Protein AF-X1H9B0-F1 (afdb_monomer)

Organism: NCBI:txid412755

Secondary structure (DSSP, 8-state):
--HHHHHHHS-HHHHHHHHHHHHH-S--TTS-SS-BTTB--S----GGGHHHHHHHHHHHHHHHHH-----------TTSSHHHHHHHHHHHHHHHHHHHHHHHH-----TTSPPPPP------PPPPPGGGS---

Foldseek 3Di:
DVVVVVVVPDDPVRVVVVVVCCVPPPDHPPPPLAADLVDADPDDDCPVCVVVVVVVVVVLVVCQVVVDDDDDDDDDDGSPCPSNVLNVVQVVLVVLVVVVVVCVVDPDDDPPDDDRDRDDDDDDDDDPDPVVPDPD

Radius of gyration: 23.03 Å; Cα contacts (8 Å, |Δi|>4): 48; chains: 1; bounding box: 66×37×59 Å

Solvent-accessible surface area (backbone atoms only — not comparable to full-atom values): 9124 Å² total; per-residue (Å²): 128,65,72,66,58,60,63,74,71,53,51,71,68,55,52,50,52,53,50,48,50,57,73,70,44,96,74,44,99,80,50,77,89,59,62,44,94,92,44,80,72,94,74,84,76,59,77,91,42,48,68,59,54,52,54,51,58,50,46,54,54,47,34,67,73,70,69,56,89,81,88,82,85,88,83,75,66,92,82,69,47,67,49,46,51,51,47,56,51,51,50,49,39,55,55,48,50,54,49,48,56,52,48,70,75,48,86,73,89,71,100,80,66,83,78,84,75,91,69,85,86,82,91,78,79,77,76,78,62,74,83,74,61,71,86,126

Sequence (136 aa):
MELIFIYSELSDDDKEMYLDVLREAPILPFSNFVSRGDIPDRIDISRPRSYIDREVYRLVRQTSRDKSSRMIPLLGSAGTGKTHAYHSFKDKERENRKKIEQTVEAEEIEVSQLEPVDWTIVYVPSPPAAIRVLLH

Mean predicted aligned error: 14.9 Å

Structure (mmCIF, N/CA/C/O backbone):
data_AF-X1H9B0-F1
#
_entry.id   AF-X1H9B0-F1
#
loop_
_atom_site.group_PDB
_atom_site.id
_atom_site.type_symbol
_atom_site.label_atom_id
_atom_site.label_alt_id
_atom_site.label_comp_id
_atom_site.label_asym_id
_atom_site.label_entity_id
_atom_site.label_seq_id
_atom_site.pdbx_PDB_ins_code
_atom_site.Cartn_x
_atom_site.Cartn_y
_atom_site.Cartn_z
_atom_si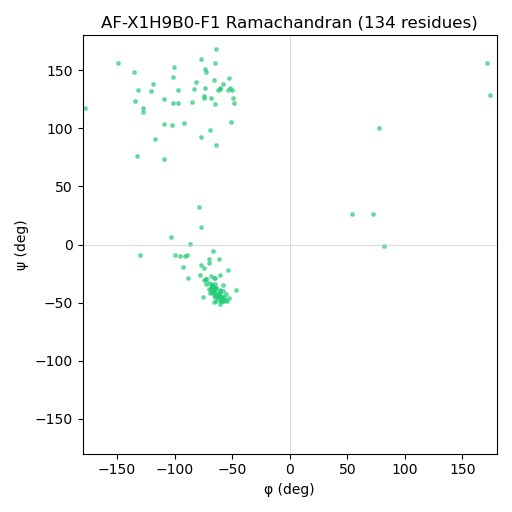te.occupancy
_atom_site.B_iso_or_equiv
_atom_site.auth_seq_id
_atom_site.auth_comp_id
_atom_site.auth_asym_id
_atom_site.auth_atom_id
_atom_site.pdbx_PDB_model_num
ATOM 1 N N . MET A 1 1 ? 33.445 -9.455 -30.292 1.00 47.38 1 MET A N 1
ATOM 2 C CA . MET A 1 1 ? 34.780 -10.075 -30.144 1.00 47.38 1 MET A CA 1
ATOM 3 C C . MET A 1 1 ? 35.808 -9.141 -29.498 1.00 47.38 1 MET A C 1
ATOM 5 O O . MET A 1 1 ? 36.862 -9.630 -29.137 1.00 47.38 1 MET A O 1
ATOM 9 N N . GLU A 1 2 ? 35.514 -7.850 -29.284 1.00 48.97 2 GLU A N 1
ATOM 10 C CA . GLU A 1 2 ? 36.460 -6.894 -28.668 1.00 48.97 2 GLU A CA 1
ATOM 11 C C . GLU A 1 2 ? 36.397 -6.834 -27.127 1.00 48.97 2 GLU A C 1
ATOM 13 O O . GLU A 1 2 ? 37.413 -6.624 -26.479 1.00 48.97 2 GLU A O 1
ATOM 18 N N . LEU A 1 3 ? 35.241 -7.109 -26.510 1.00 48.56 3 LEU A N 1
ATOM 19 C CA . LEU A 1 3 ? 35.076 -7.077 -25.042 1.00 48.56 3 LEU A CA 1
ATOM 20 C C . LEU A 1 3 ? 35.896 -8.138 -24.285 1.00 48.56 3 LEU A C 1
ATOM 22 O O . LEU A 1 3 ? 36.278 -7.916 -23.142 1.00 48.56 3 LEU A O 1
ATOM 26 N N . ILE A 1 4 ? 36.172 -9.284 -24.917 1.00 51.81 4 ILE A N 1
ATOM 27 C CA . ILE A 1 4 ? 36.964 -10.371 -24.313 1.00 51.81 4 ILE A CA 1
ATOM 28 C C . ILE A 1 4 ? 38.448 -9.983 -24.245 1.00 51.81 4 ILE A C 1
ATOM 30 O O . ILE A 1 4 ? 39.118 -10.327 -23.278 1.00 51.81 4 ILE A O 1
ATOM 34 N N . PHE A 1 5 ? 38.933 -9.224 -25.234 1.00 50.44 5 PHE A N 1
ATOM 35 C CA . PHE A 1 5 ? 40.325 -8.774 -25.314 1.00 50.44 5 PHE A CA 1
ATOM 36 C C . PHE A 1 5 ? 40.664 -7.732 -24.240 1.00 50.44 5 PHE A C 1
ATOM 38 O O . PHE A 1 5 ? 41.723 -7.797 -23.628 1.00 50.44 5 PHE A O 1
ATOM 45 N N . ILE A 1 6 ? 39.727 -6.826 -23.943 1.00 57.41 6 ILE A N 1
ATOM 46 C CA . ILE A 1 6 ? 39.912 -5.778 -22.927 1.00 57.41 6 ILE A CA 1
ATOM 47 C C . ILE A 1 6 ? 40.007 -6.376 -21.510 1.00 57.41 6 ILE A C 1
ATOM 49 O O . ILE A 1 6 ? 40.762 -5.884 -20.679 1.00 57.41 6 ILE A O 1
ATOM 53 N N . TYR A 1 7 ? 39.284 -7.465 -21.223 1.00 57.22 7 TYR A N 1
ATOM 54 C CA . TYR A 1 7 ? 39.278 -8.072 -19.884 1.00 57.22 7 TYR A CA 1
ATOM 55 C C . TYR A 1 7 ? 40.582 -8.815 -19.546 1.00 57.22 7 TYR A C 1
ATOM 57 O O . TYR A 1 7 ? 40.969 -8.895 -18.380 1.00 57.22 7 TYR A O 1
ATOM 65 N N . SER A 1 8 ? 41.266 -9.359 -20.559 1.00 64.12 8 SER A N 1
ATOM 66 C CA . SER A 1 8 ? 42.541 -10.070 -20.391 1.00 64.12 8 SER A CA 1
AT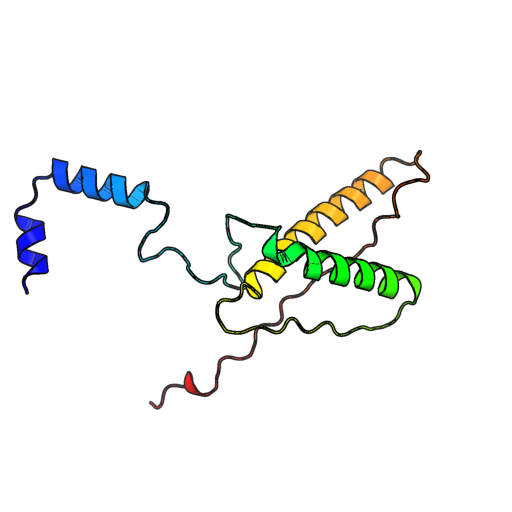OM 67 C C . SER A 1 8 ? 43.750 -9.156 -20.186 1.00 64.12 8 SER A C 1
ATOM 69 O O . SER A 1 8 ? 44.777 -9.636 -19.716 1.00 64.12 8 SER A O 1
ATOM 71 N N . GLU A 1 9 ? 43.639 -7.870 -20.524 1.00 72.50 9 GLU A N 1
ATOM 72 C CA . GLU A 1 9 ? 44.729 -6.887 -20.407 1.00 72.50 9 GLU A CA 1
ATOM 73 C C . GLU A 1 9 ? 44.686 -6.078 -19.102 1.00 72.50 9 GLU A C 1
ATOM 75 O O . GLU A 1 9 ? 45.640 -5.375 -18.779 1.00 72.50 9 GLU A O 1
ATOM 80 N N . LEU A 1 10 ? 43.599 -6.184 -18.334 1.00 73.75 10 LEU A N 1
ATOM 81 C CA . LEU A 1 10 ? 43.465 -5.511 -17.044 1.00 73.75 10 LEU A CA 1
ATOM 82 C C . LEU A 1 10 ? 44.325 -6.199 -15.979 1.00 73.75 10 LEU A C 1
ATOM 84 O O . LEU A 1 10 ? 44.301 -7.431 -15.849 1.00 73.75 10 LEU A O 1
ATOM 88 N N . SER A 1 11 ? 45.041 -5.394 -15.190 1.00 83.88 11 SER A N 1
ATOM 89 C CA . SER A 1 11 ? 45.739 -5.882 -14.002 1.00 83.88 11 SER A CA 1
ATOM 90 C C . SER A 1 11 ? 44.731 -6.393 -12.967 1.00 83.88 11 SER A C 1
ATOM 92 O O . SER A 1 11 ? 43.557 -6.013 -12.982 1.00 83.88 11 SER A O 1
ATOM 94 N N . ASP A 1 12 ? 45.157 -7.290 -12.079 1.00 81.19 12 ASP A N 1
ATOM 95 C CA . ASP A 1 12 ? 44.250 -7.847 -11.067 1.00 81.19 12 ASP A CA 1
ATOM 96 C C . ASP A 1 12 ? 43.781 -6.779 -10.063 1.00 81.19 12 ASP A C 1
ATOM 98 O O . ASP A 1 12 ? 42.637 -6.832 -9.614 1.00 81.19 12 ASP A O 1
ATOM 102 N N . ASP A 1 13 ? 44.597 -5.750 -9.824 1.00 79.38 13 ASP A N 1
ATOM 103 C CA . ASP A 1 13 ? 44.230 -4.587 -9.010 1.00 79.38 13 ASP A CA 1
ATOM 104 C C . ASP A 1 13 ? 43.141 -3.738 -9.689 1.00 79.38 13 ASP A C 1
ATOM 106 O O . ASP A 1 13 ? 42.183 -3.316 -9.039 1.00 79.38 13 ASP A O 1
ATOM 110 N N . ASP A 1 14 ? 43.227 -3.537 -11.011 1.00 78.56 14 ASP A N 1
ATOM 111 C CA . ASP A 1 14 ? 42.189 -2.822 -11.765 1.00 78.56 14 ASP A CA 1
ATOM 112 C C . ASP A 1 14 ? 40.872 -3.604 -11.768 1.00 78.56 14 ASP A C 1
ATOM 114 O O . ASP A 1 14 ? 39.793 -3.020 -11.646 1.00 78.56 14 ASP A O 1
ATOM 118 N N . LYS A 1 15 ? 40.941 -4.938 -11.885 1.00 79.44 15 LYS A N 1
ATOM 119 C CA . LYS A 1 15 ? 39.755 -5.800 -11.799 1.00 79.44 15 LYS A CA 1
ATOM 120 C C . LYS A 1 15 ? 39.092 -5.691 -10.431 1.00 79.44 15 LYS A C 1
ATOM 122 O O . LYS A 1 15 ? 37.869 -5.562 -10.389 1.00 79.44 15 LYS A O 1
ATOM 127 N N . GLU A 1 16 ? 39.863 -5.705 -9.344 1.00 81.44 16 GLU A N 1
ATOM 128 C CA . GLU A 1 16 ? 39.309 -5.562 -7.993 1.00 81.44 16 GLU A CA 1
ATOM 129 C C . GLU A 1 16 ? 38.709 -4.164 -7.789 1.00 81.44 16 GLU A C 1
ATOM 131 O O . GLU A 1 16 ? 37.578 -4.052 -7.324 1.00 81.44 16 GLU A O 1
ATOM 136 N N . MET A 1 17 ? 39.365 -3.106 -8.280 1.00 79.19 17 MET A N 1
ATOM 137 C CA . MET A 1 17 ? 38.813 -1.746 -8.266 1.00 79.19 17 MET A CA 1
ATOM 138 C C . MET A 1 17 ? 37.475 -1.659 -9.020 1.00 79.19 17 MET A C 1
ATOM 140 O O . MET A 1 17 ? 36.515 -1.073 -8.517 1.00 79.19 17 MET A O 1
ATOM 144 N N . TYR A 1 18 ? 37.368 -2.247 -10.216 1.00 72.69 18 TYR A N 1
ATOM 145 C CA . TYR A 1 18 ? 36.101 -2.279 -10.954 1.00 72.69 18 TYR A CA 1
ATOM 146 C C . TYR A 1 18 ? 35.026 -3.098 -10.230 1.00 72.69 18 TYR A C 1
ATOM 148 O O . TYR A 1 18 ? 33.853 -2.716 -10.256 1.00 72.69 18 TYR A O 1
ATOM 156 N N . LEU A 1 19 ? 35.396 -4.204 -9.579 1.00 72.50 19 LEU A N 1
ATOM 157 C CA . LEU A 1 19 ? 34.474 -5.013 -8.780 1.00 72.50 19 LEU A CA 1
ATOM 158 C C . LEU A 1 19 ? 33.970 -4.252 -7.553 1.00 72.50 19 LEU A C 1
ATOM 160 O O . LEU A 1 19 ? 32.775 -4.315 -7.261 1.00 72.50 19 LEU A O 1
ATOM 164 N N . ASP A 1 20 ? 34.830 -3.493 -6.887 1.00 72.88 20 ASP A N 1
ATOM 165 C CA . ASP A 1 20 ? 34.457 -2.673 -5.739 1.00 72.88 20 ASP A CA 1
ATOM 166 C C . ASP A 1 20 ? 33.561 -1.50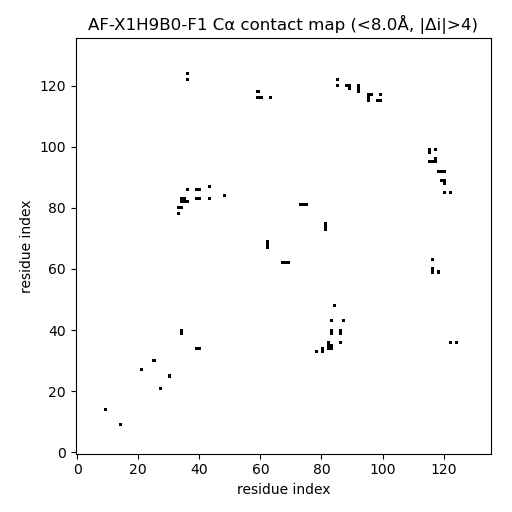2 -6.151 1.00 72.88 20 ASP A C 1
ATOM 168 O O . ASP A 1 20 ? 32.511 -1.292 -5.546 1.00 72.88 20 ASP A O 1
ATOM 172 N N . VAL A 1 21 ? 33.857 -0.835 -7.272 1.00 70.62 21 VAL A N 1
ATOM 173 C CA . VAL A 1 21 ? 32.964 0.186 -7.847 1.00 70.62 21 VAL A CA 1
ATOM 174 C C . VAL A 1 21 ? 31.600 -0.405 -8.212 1.00 70.62 21 VAL A C 1
ATOM 176 O O . VAL A 1 21 ? 30.576 0.225 -7.960 1.00 70.62 21 VAL A O 1
ATOM 179 N N . LEU A 1 22 ? 31.541 -1.619 -8.770 1.00 63.50 22 LEU A N 1
ATOM 180 C CA . LEU A 1 22 ? 30.270 -2.296 -9.054 1.00 63.50 22 LEU A CA 1
ATOM 181 C C . LEU A 1 22 ? 29.520 -2.691 -7.771 1.00 63.50 22 LEU A C 1
ATOM 183 O O . LEU A 1 22 ? 28.293 -2.618 -7.743 1.00 63.50 22 LEU A O 1
ATOM 187 N N . ARG A 1 23 ? 30.223 -3.090 -6.706 1.00 63.38 23 ARG A N 1
ATOM 188 C CA . ARG A 1 23 ? 29.617 -3.401 -5.400 1.00 63.38 23 ARG A CA 1
ATOM 189 C C . ARG A 1 23 ? 29.067 -2.153 -4.703 1.00 63.38 23 ARG A C 1
ATOM 191 O O . ARG A 1 23 ? 28.026 -2.244 -4.054 1.00 63.38 23 ARG A O 1
ATOM 198 N N . GLU A 1 24 ? 29.742 -1.013 -4.836 1.00 59.59 24 GLU A N 1
ATOM 199 C CA . GLU A 1 24 ? 29.397 0.241 -4.154 1.00 59.59 24 GLU A CA 1
ATOM 200 C C . GLU A 1 24 ? 28.479 1.166 -4.969 1.00 59.59 24 GLU A C 1
ATOM 202 O O . GLU A 1 24 ? 27.808 2.033 -4.400 1.00 59.59 24 GLU A O 1
ATOM 207 N N . ALA A 1 25 ? 28.395 0.993 -6.292 1.00 53.53 25 ALA A N 1
ATOM 208 C CA . ALA A 1 25 ? 27.558 1.835 -7.135 1.00 53.53 25 ALA A CA 1
ATOM 209 C C . ALA A 1 25 ? 26.057 1.599 -6.856 1.00 53.53 25 ALA A C 1
ATOM 211 O O . ALA A 1 25 ? 25.555 0.484 -7.020 1.00 53.53 25 ALA A O 1
ATOM 212 N N . PRO A 1 26 ? 25.272 2.653 -6.552 1.00 54.31 26 PRO A N 1
ATOM 213 C CA . PRO A 1 26 ? 23.830 2.531 -6.321 1.00 54.31 26 PRO A CA 1
ATOM 214 C C . PRO A 1 26 ? 23.030 2.137 -7.579 1.00 54.31 26 PRO A C 1
ATOM 216 O O . PRO A 1 26 ? 21.825 1.908 -7.491 1.00 54.31 26 PRO A O 1
ATOM 219 N N . ILE A 1 27 ? 23.674 2.065 -8.751 1.00 52.84 27 ILE A N 1
ATOM 220 C CA . ILE A 1 27 ? 23.046 1.848 -10.059 1.00 52.84 27 ILE A CA 1
ATOM 221 C C . ILE A 1 27 ? 23.818 0.754 -10.811 1.00 52.84 27 ILE A C 1
ATOM 223 O O . ILE A 1 27 ? 24.599 1.015 -11.721 1.00 52.84 27 ILE A O 1
ATOM 227 N N . LEU A 1 28 ? 23.608 -0.500 -10.417 1.00 55.41 28 LEU A N 1
ATOM 228 C CA . LEU A 1 28 ? 24.046 -1.660 -11.195 1.00 55.41 28 LEU A CA 1
ATOM 229 C C . LEU A 1 28 ? 23.148 -1.843 -12.436 1.00 55.41 28 LEU A C 1
ATOM 231 O O . LEU A 1 28 ? 21.950 -1.569 -12.356 1.00 55.41 28 LEU A O 1
ATOM 235 N N . PRO A 1 29 ? 23.636 -2.403 -13.557 1.00 49.25 29 PRO A N 1
ATOM 236 C CA . PRO A 1 29 ? 22.784 -2.808 -14.686 1.00 49.25 29 PRO A CA 1
ATOM 237 C C . PRO A 1 29 ? 21.743 -3.886 -14.315 1.00 49.25 29 PRO A C 1
ATOM 239 O O . PRO A 1 29 ? 20.792 -4.111 -15.060 1.00 49.25 29 PRO A O 1
ATOM 242 N N . PHE A 1 30 ? 21.887 -4.513 -13.142 1.00 53.53 30 PHE A N 1
ATOM 243 C CA . PHE A 1 30 ? 20.915 -5.430 -12.532 1.00 53.53 30 PHE A CA 1
ATOM 244 C C . PHE A 1 30 ? 20.109 -4.797 -11.389 1.00 53.53 30 PHE A C 1
ATOM 246 O O . PHE A 1 30 ? 19.365 -5.494 -10.700 1.00 53.53 30 PHE A O 1
ATOM 253 N N . SER A 1 31 ? 20.261 -3.489 -11.153 1.00 53.03 31 SER A N 1
ATOM 254 C CA . SER A 1 31 ? 19.399 -2.776 -10.215 1.00 53.03 31 SER A CA 1
ATOM 255 C C . SER A 1 31 ? 17.959 -2.840 -10.724 1.00 53.03 31 SER A C 1
ATOM 257 O O . SER A 1 31 ? 17.675 -2.672 -11.913 1.00 53.03 31 SER A O 1
ATOM 259 N N . ASN A 1 32 ?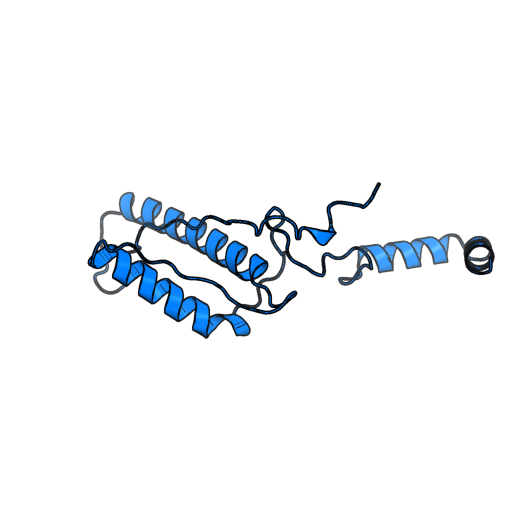 17.030 -3.179 -9.831 1.00 49.78 32 ASN A N 1
ATOM 260 C CA . ASN A 1 32 ? 15.626 -3.297 -10.192 1.00 49.78 32 ASN A CA 1
ATOM 261 C C . ASN A 1 32 ? 15.074 -1.897 -10.499 1.00 49.78 32 ASN A C 1
ATOM 263 O O . ASN A 1 32 ? 14.694 -1.164 -9.595 1.00 49.78 32 ASN A O 1
ATOM 267 N N . PHE A 1 33 ? 15.001 -1.534 -11.781 1.00 49.19 33 PHE A N 1
ATOM 268 C CA . PHE A 1 33 ? 14.386 -0.277 -12.235 1.00 49.19 33 PHE A CA 1
ATOM 269 C C . PHE A 1 33 ? 12.857 -0.256 -12.083 1.00 49.19 33 PHE A C 1
ATOM 271 O O . PHE A 1 33 ? 12.224 0.785 -12.247 1.00 49.19 33 PHE A O 1
ATOM 278 N N . VAL A 1 34 ? 12.245 -1.412 -11.812 1.00 55.31 34 VAL A N 1
ATOM 279 C CA . VAL A 1 34 ? 10.797 -1.563 -11.679 1.00 55.31 34 VAL A CA 1
ATOM 280 C C . VAL A 1 34 ? 10.499 -2.398 -10.445 1.00 55.31 34 VAL A C 1
ATOM 282 O O . VAL A 1 34 ? 10.939 -3.546 -10.348 1.00 55.31 34 VAL A O 1
ATOM 285 N N . SER A 1 35 ? 9.705 -1.840 -9.537 1.00 59.09 35 SER A N 1
ATOM 286 C CA . SER A 1 35 ? 9.234 -2.545 -8.350 1.00 59.09 35 SER A CA 1
ATOM 287 C C . SER A 1 35 ? 8.421 -3.772 -8.753 1.00 59.09 35 SER A C 1
ATOM 289 O O . SER A 1 35 ? 7.529 -3.703 -9.611 1.00 59.09 35 SER A O 1
ATOM 291 N N . ARG A 1 36 ? 8.703 -4.905 -8.113 1.00 65.25 36 ARG A N 1
ATOM 292 C CA . ARG A 1 36 ? 7.951 -6.153 -8.293 1.00 65.25 36 ARG A CA 1
ATOM 293 C C . ARG A 1 36 ? 6.976 -6.336 -7.137 1.00 65.25 36 ARG A C 1
ATOM 295 O O . ARG A 1 36 ? 7.228 -5.847 -6.045 1.00 65.25 36 ARG A O 1
ATOM 302 N N . GLY A 1 37 ? 5.870 -7.045 -7.364 1.00 60.66 37 GLY A N 1
ATOM 303 C CA . GLY A 1 37 ? 4.890 -7.311 -6.300 1.00 60.66 37 GLY A CA 1
ATOM 304 C C . GLY A 1 37 ? 5.507 -8.042 -5.102 1.00 60.66 37 GLY A C 1
ATOM 305 O O . GLY A 1 37 ? 5.176 -7.735 -3.964 1.00 60.66 37 GLY A O 1
ATOM 306 N N . ASP A 1 38 ? 6.472 -8.926 -5.369 1.00 67.38 38 ASP A N 1
ATOM 307 C CA . ASP A 1 38 ? 7.098 -9.781 -4.353 1.00 67.38 38 ASP A CA 1
ATOM 308 C C . ASP A 1 38 ? 8.347 -9.167 -3.697 1.00 67.38 38 ASP A C 1
ATOM 310 O O . ASP A 1 38 ? 8.855 -9.714 -2.722 1.00 67.38 38 ASP A O 1
ATOM 314 N N . ILE A 1 39 ? 8.871 -8.049 -4.222 1.00 66.62 39 ILE A N 1
ATOM 315 C CA . ILE A 1 39 ? 10.126 -7.438 -3.752 1.00 66.62 39 ILE A CA 1
ATOM 316 C C . ILE A 1 39 ? 9.877 -5.960 -3.428 1.00 66.62 39 ILE A C 1
ATOM 318 O O . ILE A 1 39 ? 9.539 -5.206 -4.345 1.00 66.62 39 ILE A O 1
ATOM 322 N N . PRO A 1 40 ? 10.043 -5.532 -2.163 1.00 65.62 40 PRO A N 1
ATOM 323 C CA . PRO A 1 40 ? 9.892 -4.135 -1.781 1.00 65.62 40 PRO A CA 1
ATOM 324 C C . PRO A 1 40 ? 11.070 -3.293 -2.282 1.00 65.62 40 PRO A C 1
ATOM 326 O O . PRO A 1 40 ? 12.209 -3.762 -2.348 1.00 65.62 40 PRO A O 1
ATOM 329 N N . ASP A 1 41 ? 10.805 -2.026 -2.596 1.00 67.75 41 ASP A N 1
ATOM 330 C CA . ASP A 1 41 ? 11.863 -1.077 -2.936 1.00 67.75 41 ASP A CA 1
ATOM 331 C C . ASP A 1 41 ? 12.514 -0.526 -1.665 1.00 67.75 41 ASP A C 1
ATOM 333 O O . ASP A 1 41 ? 11.840 -0.211 -0.687 1.00 67.75 41 ASP A O 1
ATOM 337 N N . ARG A 1 42 ? 13.840 -0.365 -1.686 1.00 63.47 42 ARG A N 1
ATOM 338 C CA . ARG A 1 42 ? 14.621 0.078 -0.518 1.00 63.47 42 ARG A CA 1
ATOM 339 C C . ARG A 1 42 ? 14.472 1.574 -0.206 1.00 63.47 42 ARG A C 1
ATOM 341 O O . ARG A 1 42 ? 14.792 1.993 0.901 1.00 63.47 42 ARG A O 1
ATOM 348 N N . ILE A 1 43 ? 14.035 2.380 -1.175 1.00 64.56 43 ILE A N 1
ATOM 349 C CA . ILE A 1 43 ? 13.940 3.841 -1.065 1.00 64.56 43 ILE A CA 1
ATOM 350 C C . ILE A 1 43 ? 12.522 4.262 -1.458 1.00 64.56 43 ILE A C 1
ATOM 352 O O . ILE A 1 43 ? 12.150 4.127 -2.621 1.00 64.56 43 ILE A O 1
ATOM 356 N N . ASP A 1 44 ? 11.749 4.788 -0.503 1.00 67.62 44 ASP A N 1
ATOM 357 C CA . ASP A 1 44 ? 10.455 5.441 -0.753 1.00 67.62 44 ASP A CA 1
ATOM 358 C C . ASP A 1 44 ? 10.626 6.963 -0.714 1.00 67.62 44 ASP A C 1
ATOM 360 O O . ASP A 1 44 ? 11.063 7.535 0.287 1.00 67.62 44 ASP A O 1
ATOM 364 N N . ILE A 1 45 ? 10.275 7.628 -1.814 1.00 68.56 45 ILE A N 1
ATOM 365 C CA . ILE A 1 45 ? 10.210 9.088 -1.889 1.00 68.56 45 ILE A CA 1
ATOM 366 C C . ILE A 1 45 ? 8.731 9.459 -1.804 1.00 68.56 45 ILE A C 1
ATOM 368 O O . ILE A 1 45 ? 7.993 9.355 -2.779 1.00 68.56 45 ILE A O 1
ATOM 372 N N . SER A 1 46 ? 8.292 9.925 -0.636 1.00 63.56 46 SER A N 1
ATOM 373 C CA . SER A 1 46 ? 6.869 10.156 -0.344 1.00 63.56 46 SER A CA 1
ATOM 374 C C . SER A 1 46 ? 6.261 11.373 -1.058 1.00 63.56 46 SER A C 1
ATOM 376 O O . SER A 1 46 ? 5.071 11.394 -1.376 1.00 63.56 46 SER A O 1
ATOM 378 N N . ARG A 1 47 ? 7.058 12.412 -1.342 1.00 72.12 47 ARG A N 1
ATOM 379 C CA . ARG A 1 47 ? 6.563 13.712 -1.841 1.00 72.12 47 ARG A CA 1
ATOM 380 C C . ARG A 1 47 ? 5.746 13.620 -3.147 1.00 72.12 47 ARG A C 1
ATOM 382 O O . ARG A 1 47 ? 4.665 14.214 -3.176 1.00 72.12 47 ARG A O 1
ATOM 389 N N . PRO A 1 48 ? 6.169 12.866 -4.184 1.00 74.12 48 PRO A N 1
ATOM 390 C CA . PRO A 1 48 ? 5.390 12.667 -5.409 1.00 74.12 48 PRO A CA 1
ATOM 391 C C . PRO A 1 48 ? 4.027 11.993 -5.190 1.00 74.12 48 PRO A C 1
ATOM 393 O O . PRO A 1 48 ? 3.113 12.205 -5.983 1.00 74.12 48 PRO A O 1
ATOM 396 N N . ARG A 1 49 ? 3.873 11.199 -4.120 1.00 79.38 49 ARG A N 1
ATOM 397 C CA . ARG A 1 49 ? 2.658 10.419 -3.823 1.00 79.38 49 ARG A CA 1
ATOM 398 C C . ARG A 1 49 ? 1.740 11.081 -2.790 1.00 79.38 49 ARG A C 1
ATOM 400 O O . ARG A 1 49 ? 0.599 10.664 -2.638 1.00 79.38 49 ARG A O 1
ATOM 407 N N . SER A 1 50 ? 2.190 12.152 -2.138 1.00 83.56 50 SER A N 1
ATOM 408 C CA . SER A 1 50 ? 1.484 12.835 -1.039 1.00 83.56 50 SER A CA 1
ATOM 409 C C . SER A 1 50 ? -0.008 13.111 -1.285 1.00 83.56 50 SER A C 1
ATOM 411 O O . SER A 1 50 ? -0.828 12.946 -0.381 1.00 83.56 50 SER A O 1
ATOM 413 N N . TYR A 1 51 ? -0.379 13.498 -2.509 1.00 86.62 51 TYR A N 1
ATOM 414 C CA . TYR A 1 51 ? -1.779 13.698 -2.883 1.00 86.62 51 TYR A CA 1
ATOM 415 C C . TYR A 1 51 ? -2.577 12.387 -2.862 1.00 86.62 51 TYR A C 1
ATOM 417 O O . TYR A 1 51 ? -3.636 12.325 -2.243 1.00 86.62 51 TYR A O 1
ATOM 425 N N . ILE A 1 52 ? -2.052 11.332 -3.493 1.00 86.81 52 ILE A N 1
ATOM 426 C CA . ILE A 1 52 ? -2.690 10.009 -3.548 1.00 86.81 52 ILE A CA 1
ATOM 427 C C . ILE A 1 52 ? -2.816 9.438 -2.135 1.00 86.81 52 ILE A C 1
ATOM 429 O O . ILE A 1 52 ? -3.901 9.006 -1.755 1.00 86.81 52 ILE A O 1
ATOM 433 N N . ASP A 1 53 ? -1.747 9.513 -1.339 1.00 88.06 53 ASP A N 1
ATOM 434 C CA . ASP A 1 53 ? -1.730 9.042 0.048 1.00 88.06 53 ASP A CA 1
ATOM 435 C C . ASP A 1 53 ? -2.864 9.688 0.857 1.00 88.06 53 ASP A C 1
ATOM 437 O O . ASP A 1 53 ? -3.653 9.002 1.509 1.00 88.06 53 ASP A O 1
ATOM 441 N N . ARG A 1 54 ? -3.011 11.016 0.758 1.00 88.81 54 ARG A N 1
ATOM 442 C CA . ARG A 1 54 ? -4.067 11.756 1.459 1.00 88.81 54 ARG A CA 1
ATOM 443 C C . ARG A 1 54 ? -5.467 11.288 1.065 1.00 88.81 54 ARG A C 1
ATOM 445 O O . ARG A 1 54 ? -6.306 11.090 1.947 1.00 88.81 54 ARG A O 1
ATOM 452 N N . GLU A 1 55 ? -5.735 11.137 -0.230 1.00 89.75 55 GLU A N 1
ATOM 453 C CA . GLU A 1 55 ? -7.058 10.729 -0.712 1.00 89.75 55 GLU A CA 1
ATOM 454 C C . GLU A 1 55 ? -7.375 9.277 -0.331 1.00 89.75 55 GLU A C 1
ATOM 456 O O . GLU A 1 55 ? -8.485 9.000 0.130 1.00 89.75 55 GLU A O 1
ATOM 461 N N . VAL A 1 56 ? -6.394 8.373 -0.422 1.00 89.94 56 VAL A N 1
ATOM 462 C CA . VAL A 1 56 ? -6.532 6.969 -0.007 1.00 89.94 56 VAL A CA 1
ATOM 463 C C . VAL A 1 56 ? -6.856 6.881 1.485 1.00 89.94 56 VAL A C 1
ATOM 465 O O . VAL A 1 56 ? -7.869 6.286 1.851 1.00 89.94 56 VAL A O 1
ATOM 468 N N . TYR A 1 57 ? -6.090 7.540 2.360 1.00 89.69 57 TYR A N 1
ATOM 469 C CA . TYR A 1 57 ? -6.352 7.493 3.807 1.00 89.69 57 TYR A CA 1
ATOM 470 C C . TYR A 1 57 ? -7.635 8.213 4.223 1.00 89.69 57 TYR A C 1
ATOM 472 O O . TYR A 1 57 ? -8.235 7.887 5.252 1.00 89.69 57 TYR A O 1
ATOM 480 N N . ARG A 1 58 ? -8.080 9.218 3.461 1.00 89.94 58 ARG A N 1
ATOM 481 C CA . ARG A 1 58 ? -9.408 9.806 3.660 1.00 89.94 58 ARG A CA 1
ATOM 482 C C . ARG A 1 58 ? -10.498 8.781 3.350 1.00 89.94 58 ARG A C 1
ATOM 484 O O . ARG A 1 58 ? -11.427 8.644 4.142 1.00 89.94 58 ARG A O 1
ATOM 491 N N . LEU A 1 59 ? -10.369 8.055 2.238 1.00 90.31 59 LEU A N 1
ATOM 492 C CA . LEU A 1 59 ? -11.337 7.038 1.834 1.00 90.31 59 LEU A CA 1
ATOM 493 C C . LEU A 1 59 ? -11.368 5.859 2.803 1.00 90.31 59 LEU A C 1
ATOM 495 O O . LEU A 1 59 ? -12.457 5.474 3.197 1.00 90.31 59 LEU A O 1
ATOM 499 N N . VAL A 1 60 ? -10.221 5.352 3.265 1.00 89.50 60 VAL A N 1
ATOM 500 C CA . VAL A 1 60 ? -10.162 4.285 4.287 1.00 89.50 60 VAL A CA 1
ATOM 501 C C . VAL A 1 60 ? -10.981 4.660 5.528 1.00 89.50 60 VAL A C 1
ATOM 503 O O . VAL A 1 60 ? -11.810 3.879 5.993 1.00 89.50 60 VAL A O 1
ATOM 506 N N . ARG A 1 61 ? -10.822 5.894 6.023 1.00 88.94 61 ARG A N 1
ATOM 507 C CA . ARG A 1 61 ? -11.599 6.401 7.165 1.00 88.94 61 ARG A CA 1
ATOM 508 C C . ARG A 1 61 ? -13.085 6.526 6.858 1.00 88.94 61 ARG A C 1
ATOM 510 O O . ARG A 1 61 ? -13.913 6.218 7.709 1.00 88.94 61 ARG A O 1
ATOM 517 N N . GLN A 1 62 ? -13.431 6.990 5.661 1.00 90.31 62 GLN A N 1
ATOM 518 C CA . GLN A 1 62 ? -14.825 7.103 5.250 1.00 90.31 62 GLN A CA 1
ATOM 519 C C . GLN A 1 62 ? -15.492 5.724 5.180 1.00 90.31 62 GLN A C 1
ATOM 521 O O . GLN A 1 62 ? -16.533 5.548 5.802 1.00 90.31 62 GLN A O 1
ATOM 526 N N . THR A 1 63 ? -14.842 4.755 4.529 1.00 90.81 63 THR A N 1
ATOM 527 C CA . THR A 1 63 ? -15.256 3.347 4.438 1.00 90.81 63 THR A CA 1
ATOM 528 C C . THR A 1 63 ? -15.460 2.723 5.817 1.00 90.81 63 THR A C 1
ATOM 530 O O . THR A 1 63 ? -16.439 2.024 6.046 1.00 90.81 63 THR A O 1
ATOM 533 N N . SER A 1 64 ? -14.563 2.996 6.768 1.00 88.94 64 SER A N 1
ATOM 534 C CA . SER A 1 64 ? -14.703 2.494 8.140 1.00 88.94 64 SER A CA 1
ATOM 535 C C . SER A 1 64 ? -15.929 3.068 8.860 1.00 88.94 64 SER A C 1
ATOM 537 O O . SER A 1 64 ? -16.603 2.341 9.588 1.00 88.94 64 SER A O 1
ATOM 539 N N . ARG A 1 65 ? -16.253 4.347 8.632 1.00 89.19 65 ARG A N 1
ATOM 540 C CA . ARG A 1 65 ? -17.406 5.014 9.256 1.00 89.19 65 ARG A CA 1
ATOM 541 C C . ARG A 1 65 ? -18.735 4.605 8.632 1.00 89.19 65 ARG A C 1
ATOM 543 O O . ARG A 1 65 ? -19.693 4.358 9.355 1.00 89.19 65 ARG A O 1
ATOM 550 N N . ASP A 1 66 ? -18.802 4.573 7.303 1.00 93.38 66 ASP A N 1
ATOM 551 C CA . ASP A 1 66 ? -20.038 4.296 6.563 1.00 93.38 66 ASP A CA 1
ATOM 552 C C . ASP A 1 66 ? -20.264 2.800 6.286 1.00 93.38 66 ASP A C 1
ATOM 554 O O . ASP A 1 66 ? -21.348 2.420 5.847 1.00 93.38 66 ASP A O 1
ATOM 558 N N . LYS A 1 67 ? -19.260 1.955 6.565 1.00 89.06 67 LYS A N 1
ATOM 559 C CA . LYS A 1 67 ? -19.251 0.506 6.303 1.00 89.06 67 LYS A CA 1
ATOM 560 C C . LYS A 1 67 ? -19.567 0.156 4.843 1.00 89.06 67 LYS A C 1
ATOM 562 O O . LYS A 1 67 ? -20.074 -0.927 4.552 1.00 89.06 67 LYS A O 1
ATOM 567 N N . SER A 1 68 ? -19.281 1.072 3.918 1.00 89.06 68 SER A N 1
ATOM 568 C CA . SER A 1 68 ? -19.460 0.861 2.483 1.00 89.06 68 SER A CA 1
ATOM 569 C C . SER A 1 68 ? -18.340 -0.001 1.901 1.00 89.06 68 SER A C 1
ATOM 571 O O . SER A 1 68 ? -17.258 -0.115 2.468 1.00 89.06 68 SER A O 1
ATOM 573 N N . SER A 1 69 ? -18.582 -0.602 0.735 1.00 86.75 69 SER A N 1
ATOM 574 C CA . SER A 1 69 ? -17.518 -1.203 -0.074 1.00 86.75 69 SER A CA 1
ATOM 575 C C . SER A 1 69 ? -17.084 -0.214 -1.151 1.00 86.75 69 SER A C 1
ATOM 577 O O . SER A 1 69 ? -17.927 0.390 -1.820 1.00 86.75 69 SER A O 1
ATOM 579 N N . ARG A 1 70 ? -15.770 -0.024 -1.317 1.00 85.62 70 ARG A N 1
ATOM 580 C CA . ARG A 1 70 ? -15.199 0.921 -2.286 1.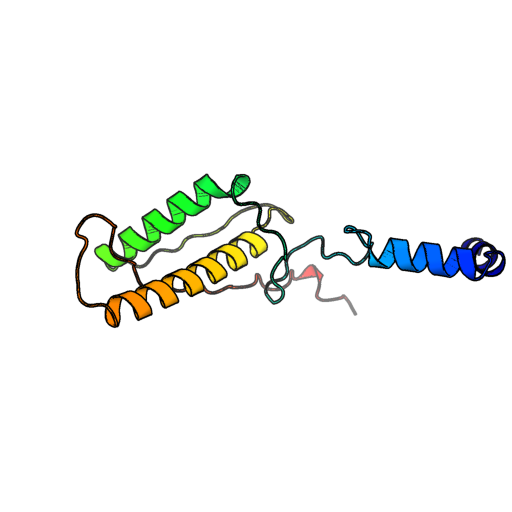00 85.62 70 ARG A CA 1
ATOM 581 C C . ARG A 1 70 ? -14.099 0.258 -3.098 1.00 85.62 70 ARG A C 1
ATOM 583 O O . ARG A 1 70 ? -13.194 -0.358 -2.545 1.00 85.62 70 ARG A O 1
ATOM 590 N N . MET A 1 71 ? -14.151 0.450 -4.411 1.00 83.75 71 MET A N 1
ATOM 591 C CA . MET A 1 71 ? -13.080 0.072 -5.327 1.00 83.75 71 MET A CA 1
ATOM 592 C C . MET A 1 71 ? -12.212 1.302 -5.614 1.00 83.75 71 MET A C 1
ATOM 594 O O . MET A 1 71 ? -12.723 2.313 -6.091 1.00 83.75 71 MET A O 1
ATOM 598 N N . ILE A 1 72 ? -10.908 1.221 -5.328 1.00 83.56 72 ILE A N 1
ATOM 599 C CA . ILE A 1 72 ? -9.945 2.311 -5.560 1.00 83.56 72 ILE A CA 1
ATOM 600 C C . ILE A 1 72 ? -8.910 1.840 -6.594 1.00 83.56 72 ILE A C 1
ATOM 602 O O . ILE A 1 72 ? -7.910 1.224 -6.223 1.00 83.56 72 ILE A O 1
ATOM 606 N N . PRO A 1 73 ? -9.136 2.074 -7.900 1.00 81.50 73 PRO A N 1
ATOM 607 C CA . PRO A 1 73 ? -8.169 1.699 -8.923 1.00 81.50 73 PRO A CA 1
ATOM 608 C C . PRO A 1 73 ? -6.971 2.661 -8.925 1.00 81.50 73 PRO A C 1
ATOM 610 O O . PRO A 1 73 ? -7.135 3.874 -9.047 1.00 81.50 73 PRO A O 1
ATOM 613 N N . LEU A 1 74 ? -5.752 2.120 -8.848 1.00 79.56 74 LEU A N 1
ATOM 614 C CA . LEU A 1 74 ? -4.516 2.880 -9.065 1.00 79.56 74 LEU A CA 1
ATOM 615 C C . LEU A 1 74 ? -4.116 2.798 -10.542 1.00 79.56 74 LEU A C 1
ATOM 617 O O . LEU A 1 74 ? -3.618 1.773 -11.012 1.00 79.56 74 LEU A O 1
ATOM 621 N N . LEU A 1 75 ? -4.343 3.886 -11.279 1.00 83.06 75 LEU A N 1
ATOM 622 C CA . LEU A 1 75 ? -4.062 3.982 -12.712 1.00 83.06 75 LEU A CA 1
ATOM 623 C C . LEU A 1 75 ? -2.764 4.755 -12.973 1.00 83.06 75 LEU A C 1
ATOM 625 O O . LEU A 1 75 ? -2.445 5.721 -12.287 1.00 83.06 75 LEU A O 1
ATOM 629 N N . GLY A 1 76 ? -2.015 4.331 -13.989 1.00 79.44 76 GLY A N 1
ATOM 630 C CA . GLY A 1 76 ? -0.778 4.985 -14.415 1.00 79.44 76 GLY A CA 1
ATOM 631 C C . GLY A 1 76 ? -0.039 4.160 -15.464 1.00 79.44 76 GLY A C 1
ATOM 632 O O . GLY A 1 76 ? -0.214 2.938 -15.529 1.00 79.44 76 GLY A O 1
ATOM 633 N N . SER A 1 77 ? 0.797 4.804 -16.279 1.00 78.00 77 SER A N 1
ATOM 634 C CA . SER A 1 77 ? 1.617 4.132 -17.296 1.00 78.00 77 SER A CA 1
ATOM 635 C C . SER A 1 77 ? 2.641 3.165 -16.678 1.00 78.00 77 SER A C 1
ATOM 637 O O . SER A 1 77 ? 2.822 3.084 -15.458 1.00 78.00 77 SER A O 1
ATOM 639 N N . ALA A 1 78 ? 3.279 2.331 -17.500 1.00 76.12 78 ALA A N 1
ATOM 640 C CA . ALA A 1 78 ? 4.350 1.457 -17.023 1.00 76.12 78 ALA A CA 1
ATOM 641 C C . ALA A 1 78 ? 5.484 2.294 -16.395 1.00 76.12 78 ALA A C 1
ATOM 643 O O . ALA A 1 78 ? 5.823 3.355 -16.908 1.00 76.12 78 ALA A O 1
ATOM 644 N N . GLY A 1 79 ? 6.036 1.838 -15.265 1.00 73.06 79 GLY A N 1
ATOM 645 C CA . GLY A 1 79 ? 7.117 2.542 -14.562 1.00 73.06 79 GLY A CA 1
ATOM 646 C C . GLY A 1 79 ? 6.690 3.694 -13.640 1.00 73.06 79 GLY A C 1
ATOM 647 O O . GLY A 1 79 ? 7.535 4.241 -12.947 1.00 73.06 79 GLY A O 1
ATOM 648 N N . THR A 1 80 ? 5.399 4.036 -13.531 1.00 75.00 80 THR A N 1
ATOM 649 C CA . THR A 1 80 ? 4.935 5.157 -12.676 1.00 75.00 80 THR A CA 1
ATOM 650 C C . THR A 1 80 ? 4.883 4.858 -11.171 1.00 75.00 80 THR A C 1
ATOM 652 O O . THR A 1 80 ? 4.200 5.561 -10.432 1.00 75.00 80 THR A O 1
ATOM 655 N N . GLY A 1 81 ? 5.519 3.782 -10.699 1.00 79.00 81 GLY A N 1
ATOM 656 C CA . GLY A 1 81 ? 5.550 3.453 -9.269 1.00 79.00 81 GLY A CA 1
ATOM 657 C C . GLY A 1 81 ? 4.232 2.928 -8.677 1.00 79.00 81 GLY A C 1
ATOM 658 O O . GLY A 1 81 ? 4.009 3.062 -7.481 1.00 79.00 81 GLY A O 1
ATOM 659 N N . LYS A 1 82 ? 3.346 2.303 -9.468 1.00 84.88 82 LYS A N 1
ATOM 660 C CA . LYS A 1 82 ? 2.109 1.678 -8.936 1.00 84.88 82 LYS A CA 1
ATOM 661 C C . LYS 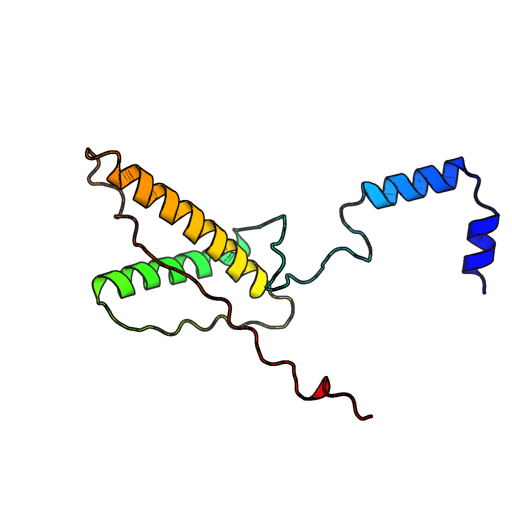A 1 82 ? 2.411 0.590 -7.901 1.00 84.88 82 LYS A C 1
ATOM 663 O O . LYS A 1 82 ? 1.849 0.579 -6.812 1.00 84.88 82 LYS A O 1
ATOM 668 N N . THR A 1 83 ? 3.330 -0.307 -8.245 1.00 83.69 83 THR A N 1
ATOM 669 C CA . THR A 1 83 ? 3.776 -1.386 -7.358 1.00 83.69 83 THR A CA 1
ATOM 670 C C . THR A 1 83 ? 4.551 -0.835 -6.159 1.00 83.69 83 THR A C 1
ATOM 672 O O . THR A 1 83 ? 4.370 -1.306 -5.043 1.00 83.69 83 THR A O 1
ATOM 675 N N . HIS A 1 84 ? 5.332 0.229 -6.360 1.00 83.31 84 HIS A N 1
ATOM 676 C CA . HIS A 1 84 ? 5.976 0.968 -5.275 1.00 83.31 84 HIS A CA 1
ATOM 677 C C . HIS A 1 84 ? 4.956 1.541 -4.273 1.00 83.31 84 HIS A C 1
ATOM 679 O O . HIS A 1 84 ? 5.109 1.392 -3.064 1.00 83.31 84 HIS A O 1
ATOM 685 N N . ALA A 1 85 ? 3.873 2.150 -4.771 1.00 85.00 85 ALA A N 1
ATOM 686 C CA . ALA A 1 85 ? 2.797 2.674 -3.933 1.00 85.00 85 ALA A CA 1
ATOM 687 C C . ALA A 1 85 ? 2.135 1.573 -3.091 1.00 85.00 85 ALA A C 1
ATOM 689 O O . ALA A 1 85 ? 1.868 1.800 -1.915 1.00 85.00 85 ALA A O 1
ATOM 690 N N . TYR A 1 86 ? 1.933 0.374 -3.653 1.00 87.06 86 TYR A N 1
ATOM 691 C CA . TYR A 1 86 ? 1.444 -0.774 -2.884 1.00 87.06 86 TYR A CA 1
ATOM 692 C C . TYR A 1 86 ? 2.358 -1.105 -1.696 1.00 87.06 86 TYR A C 1
ATOM 694 O O . TYR A 1 86 ? 1.861 -1.237 -0.580 1.00 87.06 86 TYR A O 1
ATOM 702 N N . HIS A 1 87 ? 3.674 -1.199 -1.910 1.00 86.94 87 HIS A N 1
ATOM 703 C CA . HIS A 1 87 ? 4.621 -1.504 -0.830 1.00 86.94 87 HIS A CA 1
ATOM 704 C C . HIS A 1 87 ? 4.623 -0.433 0.256 1.00 86.94 87 HIS A C 1
ATOM 706 O O . HIS A 1 87 ? 4.545 -0.766 1.434 1.00 86.94 87 HIS A O 1
ATOM 712 N N . SER A 1 88 ? 4.588 0.843 -0.131 1.00 87.44 88 SER A N 1
ATOM 713 C CA . SER A 1 88 ? 4.498 1.936 0.839 1.00 87.44 88 SER A CA 1
ATOM 714 C C . SER A 1 88 ? 3.216 1.873 1.677 1.00 87.44 88 SER A C 1
ATOM 716 O O . SER A 1 88 ? 3.255 2.008 2.902 1.00 87.44 88 SER A O 1
ATOM 718 N N . PHE A 1 89 ? 2.070 1.576 1.053 1.00 89.62 89 PHE A N 1
ATOM 719 C CA . PHE A 1 89 ? 0.837 1.327 1.801 1.00 89.62 89 PHE A CA 1
ATOM 720 C C . PHE A 1 89 ? 0.953 0.089 2.692 1.00 89.62 89 PHE A C 1
ATOM 722 O O . PHE A 1 89 ? 0.471 0.111 3.820 1.00 89.62 89 PHE A O 1
ATOM 729 N N . LYS A 1 90 ? 1.629 -0.973 2.248 1.00 90.25 90 LYS A N 1
ATOM 730 C CA . LYS A 1 90 ? 1.807 -2.179 3.061 1.00 90.25 90 LYS A CA 1
ATOM 731 C C . LYS A 1 90 ? 2.647 -1.922 4.311 1.00 90.25 90 LYS A C 1
ATOM 733 O O . LYS A 1 90 ? 2.341 -2.457 5.376 1.00 90.25 90 LYS A O 1
ATOM 738 N N . ASP A 1 91 ? 3.662 -1.076 4.210 1.00 89.38 91 ASP A N 1
ATOM 739 C CA . ASP A 1 91 ? 4.454 -0.663 5.366 1.00 89.38 91 ASP A CA 1
ATOM 740 C C . ASP A 1 91 ? 3.636 0.211 6.320 1.00 89.38 91 ASP A C 1
ATOM 742 O O . ASP A 1 91 ? 3.674 0.005 7.534 1.00 89.38 91 ASP A O 1
ATOM 746 N N . LYS A 1 92 ? 2.789 1.097 5.787 1.00 88.44 92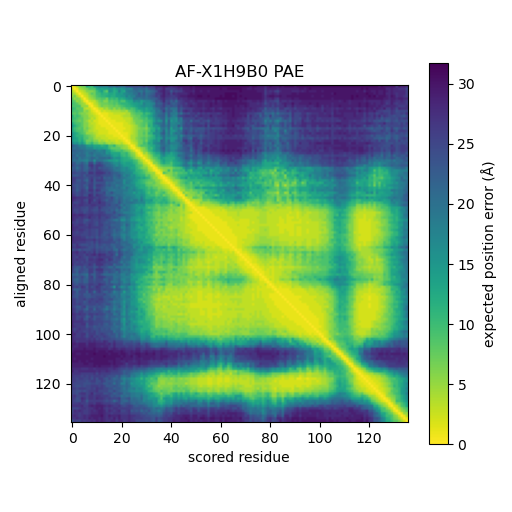 LYS A N 1
ATOM 747 C CA . LYS A 1 92 ? 1.860 1.904 6.592 1.00 88.44 92 LYS A CA 1
ATOM 748 C C . LYS A 1 92 ? 0.777 1.071 7.276 1.00 88.44 92 LYS A C 1
ATOM 750 O O . LYS A 1 92 ? 0.439 1.372 8.416 1.00 88.44 92 LYS A O 1
ATOM 755 N N . GLU A 1 93 ? 0.283 0.007 6.643 1.00 91.25 93 GLU A N 1
ATOM 756 C CA . GLU A 1 93 ? -0.597 -0.984 7.279 1.00 91.25 93 GLU A CA 1
ATOM 757 C C . GLU A 1 93 ? 0.098 -1.619 8.492 1.00 91.25 93 GLU A C 1
ATOM 759 O O . GLU A 1 93 ? -0.478 -1.676 9.578 1.00 91.25 93 GLU A O 1
ATOM 764 N N . ARG A 1 94 ? 1.353 -2.064 8.333 1.00 89.94 94 ARG A N 1
ATOM 765 C CA . ARG A 1 94 ? 2.134 -2.682 9.418 1.00 89.94 94 ARG A CA 1
ATOM 766 C C . ARG A 1 94 ? 2.398 -1.707 10.563 1.00 89.94 94 ARG A C 1
ATOM 768 O O . ARG A 1 94 ? 2.255 -2.083 11.723 1.00 89.94 94 ARG A O 1
ATOM 775 N N . GLU A 1 95 ? 2.779 -0.469 10.251 1.00 88.19 95 GLU A N 1
ATOM 776 C CA . GLU A 1 95 ? 2.949 0.595 11.248 1.00 88.19 95 GLU A CA 1
ATOM 777 C C . GLU A 1 95 ? 1.640 0.879 11.994 1.00 88.19 95 GLU A C 1
ATOM 779 O O . GLU A 1 95 ? 1.641 1.019 13.213 1.00 88.19 95 GLU A O 1
ATOM 784 N N . ASN A 1 96 ? 0.522 0.951 11.270 1.00 87.81 96 ASN A N 1
ATOM 785 C CA . ASN A 1 96 ? -0.790 1.220 11.843 1.00 87.81 96 ASN A CA 1
ATOM 786 C C . ASN A 1 96 ? -1.265 0.082 12.754 1.00 87.81 96 ASN A C 1
ATOM 788 O O . ASN A 1 96 ? -1.758 0.352 13.843 1.00 87.81 96 ASN A O 1
ATOM 792 N N . ARG A 1 97 ? -1.045 -1.179 12.364 1.00 88.00 97 ARG A N 1
ATOM 793 C CA . ARG A 1 97 ? -1.372 -2.338 13.205 1.00 88.00 97 ARG A CA 1
ATOM 794 C C . ARG A 1 97 ? -0.608 -2.320 14.527 1.00 88.00 97 ARG A C 1
ATOM 796 O O . ARG A 1 97 ? -1.226 -2.466 15.572 1.00 88.00 97 ARG A O 1
ATOM 803 N N . LYS A 1 98 ? 0.698 -2.032 14.488 1.00 87.31 98 LYS A N 1
ATOM 804 C CA . LYS A 1 98 ? 1.511 -1.872 15.706 1.00 87.31 98 LYS A CA 1
ATOM 805 C C . LYS A 1 98 ? 0.972 -0.770 16.619 1.00 87.31 98 LYS A C 1
ATOM 807 O O . LYS A 1 98 ? 0.959 -0.939 17.830 1.00 87.31 98 LYS A O 1
ATOM 812 N N . LYS A 1 99 ? 0.515 0.352 16.048 1.00 85.25 99 LYS A N 1
ATOM 813 C CA . LYS A 1 99 ? -0.106 1.439 16.823 1.00 85.25 99 LYS A CA 1
ATOM 814 C C . LYS A 1 99 ? -1.414 1.000 17.473 1.00 85.25 99 LYS A C 1
ATOM 816 O O . LYS A 1 99 ? -1.625 1.315 18.636 1.00 85.25 99 LYS A O 1
ATOM 821 N N . ILE A 1 100 ? -2.272 0.280 16.749 1.00 84.62 100 ILE A N 1
ATOM 822 C CA . ILE A 1 100 ? -3.523 -0.266 17.296 1.00 84.62 100 ILE A CA 1
ATOM 823 C C . ILE A 1 100 ? -3.218 -1.217 18.460 1.00 84.62 100 ILE A C 1
ATOM 825 O O . ILE A 1 100 ? -3.779 -1.034 19.532 1.00 84.62 100 ILE A O 1
ATOM 829 N N . GLU A 1 101 ? -2.286 -2.160 18.288 1.00 82.31 101 GLU A N 1
ATOM 830 C CA . GLU A 1 101 ? -1.857 -3.091 19.348 1.00 82.31 101 GLU A CA 1
ATOM 831 C C . GLU A 1 101 ? -1.352 -2.339 20.593 1.00 82.31 101 GLU A C 1
ATOM 833 O O . GLU A 1 101 ? -1.822 -2.591 21.697 1.00 82.31 101 GLU A O 1
ATOM 838 N N . GLN A 1 102 ? -0.488 -1.334 20.412 1.00 79.31 102 GLN A N 1
ATOM 839 C CA . GLN A 1 102 ? 0.022 -0.502 21.511 1.00 79.31 102 GLN A CA 1
ATOM 840 C C . GLN A 1 102 ? -1.064 0.335 22.202 1.00 79.31 102 GLN A C 1
ATOM 842 O O . GLN A 1 102 ? -0.987 0.566 23.403 1.00 79.31 102 GLN A O 1
ATOM 847 N N . THR A 1 103 ? -2.074 0.799 21.459 1.00 72.06 103 THR A N 1
ATOM 848 C CA . THR A 1 103 ? -3.188 1.594 22.012 1.00 72.06 103 THR A CA 1
ATOM 849 C C . THR A 1 103 ? -4.163 0.716 22.799 1.00 72.06 103 THR A C 1
ATOM 851 O O . THR A 1 103 ? -4.757 1.178 23.763 1.00 72.06 103 THR A O 1
ATOM 854 N N . VAL A 1 104 ? -4.312 -0.558 22.419 1.00 65.88 104 VAL A N 1
ATOM 855 C CA . VAL A 1 104 ? -5.098 -1.545 23.181 1.00 65.88 104 VAL A CA 1
ATOM 856 C C . VAL A 1 104 ? -4.396 -1.922 24.491 1.00 65.88 104 VAL A C 1
ATOM 858 O O . VAL A 1 104 ? -5.063 -2.169 25.488 1.00 65.88 104 VAL A O 1
ATOM 861 N N . GLU A 1 105 ? -3.060 -1.944 24.512 1.00 60.84 105 GLU A N 1
ATOM 862 C CA . GLU A 1 105 ? -2.273 -2.204 25.728 1.00 60.84 105 GLU A CA 1
ATOM 863 C C . GLU A 1 105 ? -2.180 -0.987 26.668 1.00 60.84 105 GLU A C 1
ATOM 865 O O . GLU A 1 105 ? -2.015 -1.152 27.876 1.00 60.84 105 GLU A O 1
ATOM 870 N N . ALA A 1 106 ? -2.301 0.228 26.128 1.00 63.28 106 ALA A N 1
ATOM 871 C CA . ALA A 1 106 ? -2.278 1.487 26.863 1.00 63.28 106 ALA A CA 1
ATOM 872 C C . ALA A 1 106 ? -3.678 2.124 26.886 1.00 63.28 106 ALA A C 1
ATOM 874 O O . ALA A 1 106 ? -3.939 3.116 26.204 1.00 63.28 106 ALA A O 1
ATOM 875 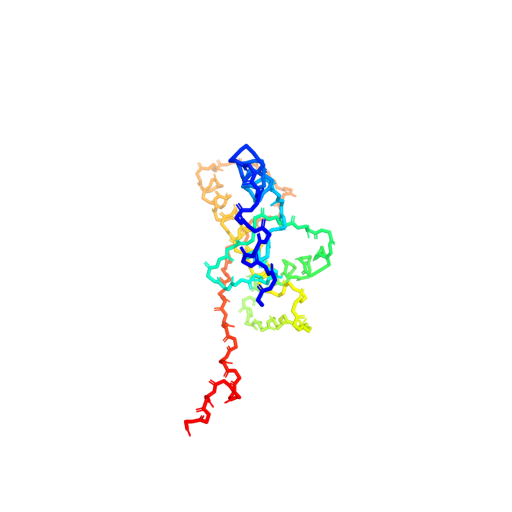N N . GLU A 1 107 ? -4.598 1.566 27.677 1.00 57.59 107 GLU A N 1
ATOM 876 C CA . GLU A 1 107 ? -5.824 2.275 28.055 1.00 57.59 107 GLU A CA 1
ATOM 877 C C . GLU A 1 107 ? -5.452 3.508 28.900 1.00 57.59 107 GLU A C 1
ATOM 879 O O . GLU A 1 107 ? -5.397 3.400 30.117 1.00 57.59 107 GLU A O 1
ATOM 884 N N . GLU A 1 108 ? -5.134 4.649 28.271 1.00 53.12 108 GLU A N 1
ATOM 885 C CA . GLU A 1 108 ? -5.459 6.011 28.738 1.00 53.12 108 GLU A CA 1
ATOM 886 C C . GLU A 1 108 ? -4.833 7.138 27.872 1.00 53.12 108 GLU A C 1
ATOM 888 O O . GLU A 1 108 ? -3.624 7.220 27.682 1.00 53.12 108 GLU A O 1
ATOM 893 N N . ILE A 1 109 ? -5.711 8.074 27.467 1.00 49.66 109 ILE A N 1
ATOM 894 C CA . ILE A 1 109 ? -5.491 9.515 27.202 1.00 49.66 109 ILE A CA 1
ATOM 895 C C . ILE A 1 109 ? -4.807 9.918 25.871 1.00 49.66 109 ILE A C 1
ATOM 897 O O . ILE A 1 109 ? -3.592 9.987 25.767 1.00 49.66 109 ILE A O 1
ATOM 901 N N . GLU A 1 110 ? -5.615 10.342 24.884 1.00 45.00 110 GLU A N 1
ATOM 902 C CA . GLU A 1 110 ? -5.636 11.726 24.346 1.00 45.00 110 GLU A CA 1
ATOM 903 C C . GLU A 1 110 ? -6.715 11.899 23.246 1.00 45.00 110 GLU A C 1
ATOM 905 O O . GLU A 1 110 ? -6.648 11.329 22.159 1.00 45.00 110 GLU A O 1
ATOM 910 N N . VAL A 1 111 ? -7.705 12.766 23.500 1.00 47.19 111 VAL A N 1
ATOM 911 C CA . VAL A 1 111 ? -8.902 13.032 22.661 1.00 47.19 111 VAL A CA 1
ATOM 912 C C . VAL A 1 111 ? -8.604 13.959 21.459 1.00 47.19 111 VAL A C 1
ATOM 914 O O . VAL A 1 111 ? -9.442 14.749 21.036 1.00 47.19 111 VAL A O 1
ATOM 917 N N . SER A 1 112 ? -7.405 13.911 20.872 1.00 45.78 112 SER A N 1
ATOM 918 C CA . SER A 1 112 ? -7.041 14.849 19.787 1.00 45.78 112 SER A CA 1
ATOM 919 C C . SER A 1 112 ? -6.462 14.221 18.521 1.00 45.78 112 SER A C 1
ATOM 921 O O . SER A 1 112 ? -6.378 14.89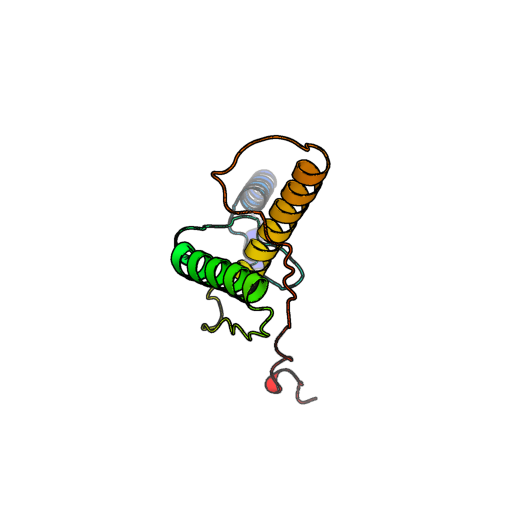9 17.493 1.00 45.78 112 SER A O 1
ATOM 923 N N . GLN A 1 113 ? -6.147 12.924 18.529 1.00 55.06 113 GLN A N 1
ATOM 924 C CA . GLN A 1 113 ? -5.693 12.218 17.334 1.00 55.06 113 GLN A CA 1
ATOM 925 C C . GLN A 1 113 ? -6.778 11.250 16.869 1.00 55.06 113 GLN A C 1
ATOM 927 O O . GLN A 1 113 ? -7.302 10.455 17.639 1.00 55.06 113 GLN A O 1
ATOM 932 N N . LEU A 1 114 ? -7.170 11.379 15.600 1.00 60.03 114 LEU A N 1
ATOM 933 C CA . LEU A 1 114 ? -8.160 10.514 14.958 1.00 60.03 114 LEU A CA 1
ATOM 934 C C . LEU A 1 114 ? -7.814 9.042 15.217 1.00 60.03 114 LEU A C 1
ATOM 936 O O . LEU A 1 114 ? -6.702 8.629 14.890 1.00 60.03 114 LEU A O 1
ATOM 940 N N . GLU A 1 115 ? -8.770 8.282 15.758 1.00 65.88 115 GLU A N 1
ATOM 941 C CA . GLU A 1 115 ? -8.584 6.867 16.090 1.00 65.88 115 GLU A CA 1
ATOM 942 C C . GLU A 1 115 ? -7.986 6.086 14.904 1.00 65.88 115 GLU A C 1
ATOM 944 O O . GLU A 1 115 ? -8.444 6.248 13.759 1.00 65.88 115 GLU A O 1
ATOM 949 N N . PRO A 1 116 ? -6.953 5.260 15.144 1.00 75.88 116 PRO A N 1
ATOM 950 C CA . PRO A 1 116 ? -6.368 4.431 14.106 1.00 75.88 116 PRO A CA 1
ATOM 951 C C . PRO A 1 116 ? -7.401 3.403 13.630 1.00 75.88 116 PRO A C 1
ATOM 953 O O . PRO A 1 116 ? -7.919 2.598 14.395 1.00 75.88 116 PRO A O 1
ATOM 956 N N . VAL A 1 117 ? -7.715 3.447 12.337 1.00 84.06 117 VAL A N 1
ATOM 957 C CA . VAL A 1 117 ? -8.649 2.514 11.693 1.00 84.06 117 VAL A CA 1
ATOM 958 C C . VAL A 1 117 ? -7.894 1.244 11.332 1.00 84.06 117 VAL A C 1
ATOM 960 O O . VAL A 1 117 ? -6.824 1.349 10.740 1.00 84.06 117 VAL A O 1
ATOM 963 N N . ASP A 1 118 ? -8.432 0.061 11.625 1.00 87.94 118 ASP A N 1
ATOM 964 C CA . ASP A 1 118 ? -7.872 -1.190 11.102 1.00 87.94 118 ASP A CA 1
ATOM 965 C C . ASP A 1 118 ? -8.210 -1.342 9.611 1.00 87.94 118 ASP A C 1
ATOM 967 O O . ASP A 1 118 ? -9.366 -1.226 9.194 1.00 87.94 118 ASP A O 1
ATOM 971 N N . TRP A 1 119 ? -7.190 -1.554 8.786 1.00 89.44 119 TRP A N 1
ATOM 972 C CA . TRP A 1 119 ? -7.329 -1.727 7.343 1.00 89.44 119 TRP A CA 1
ATOM 973 C C . TRP A 1 119 ? -6.232 -2.641 6.813 1.00 89.44 119 TRP A C 1
ATOM 975 O O . TRP A 1 119 ? -5.158 -2.761 7.396 1.00 89.44 119 TRP A O 1
ATOM 985 N N . THR A 1 120 ? -6.494 -3.264 5.667 1.00 89.19 120 THR A N 1
ATOM 986 C CA . THR A 1 120 ? -5.516 -4.097 4.970 1.00 89.19 120 THR A CA 1
ATOM 987 C C . THR A 1 120 ? -5.504 -3.791 3.481 1.00 89.19 120 THR A C 1
ATOM 989 O O . THR A 1 120 ? -6.530 -3.418 2.908 1.00 89.19 120 THR A O 1
ATOM 992 N N . ILE A 1 121 ? -4.340 -3.940 2.850 1.00 87.75 121 ILE A N 1
ATOM 993 C CA . ILE A 1 121 ? -4.190 -3.832 1.399 1.00 87.75 121 ILE A CA 1
ATOM 994 C C . ILE A 1 121 ? -3.688 -5.149 0.805 1.00 87.75 121 ILE A C 1
ATOM 996 O O . ILE A 1 121 ? -2.789 -5.808 1.343 1.00 87.75 121 ILE A O 1
ATOM 1000 N N . VAL A 1 122 ? -4.274 -5.514 -0.337 1.00 84.75 122 VAL A N 1
ATOM 1001 C CA . VAL A 1 122 ? -3.947 -6.714 -1.113 1.00 84.75 122 VAL A CA 1
ATOM 1002 C C . VAL A 1 122 ? -3.496 -6.296 -2.507 1.00 84.75 122 VAL A C 1
ATOM 1004 O O . VAL A 1 122 ? -4.152 -5.490 -3.167 1.00 84.75 122 VAL A O 1
ATOM 1007 N N . TYR A 1 123 ? -2.375 -6.854 -2.959 1.00 82.44 123 TYR A N 1
ATOM 1008 C CA . TYR A 1 123 ? -1.898 -6.671 -4.323 1.00 82.44 123 TYR A CA 1
ATOM 1009 C C . TYR A 1 123 ? -2.563 -7.681 -5.254 1.00 82.44 123 TYR A C 1
ATOM 1011 O O . TYR A 1 123 ? -2.434 -8.888 -5.060 1.00 82.44 123 TYR A O 1
ATOM 1019 N N . VAL A 1 124 ? -3.244 -7.184 -6.285 1.00 80.19 124 VAL A N 1
ATOM 1020 C CA . VAL A 1 124 ? -3.802 -8.012 -7.357 1.00 80.19 124 VAL A CA 1
ATOM 1021 C C . VAL A 1 124 ? -2.976 -7.755 -8.618 1.00 80.19 124 VAL A C 1
ATOM 1023 O O . VAL A 1 124 ? -3.124 -6.690 -9.224 1.00 80.19 124 VAL A O 1
ATOM 1026 N N . PRO A 1 125 ? -2.069 -8.669 -9.014 1.00 70.38 125 PRO A N 1
ATOM 1027 C CA . PRO A 1 125 ? -1.297 -8.489 -10.233 1.00 70.38 125 PRO A CA 1
ATOM 1028 C C . PRO A 1 125 ? -2.219 -8.531 -11.452 1.00 70.38 125 PRO A C 1
ATOM 1030 O O . PRO A 1 125 ? -3.138 -9.347 -11.529 1.00 70.38 125 PRO A O 1
ATOM 1033 N N . SER A 1 126 ? -1.945 -7.683 -12.445 1.00 66.44 126 SER A N 1
ATOM 1034 C CA . SER A 1 126 ? -2.553 -7.856 -13.761 1.00 66.44 126 SER A CA 1
ATOM 1035 C C . SER A 1 126 ? -2.138 -9.219 -14.324 1.00 66.44 126 SER A C 1
ATOM 1037 O O . SER A 1 126 ? -0.938 -9.526 -14.277 1.00 66.44 126 SER A O 1
ATOM 1039 N N . PRO A 1 127 ? -3.065 -10.012 -14.892 1.00 68.88 127 PRO A N 1
ATOM 1040 C CA . PRO A 1 127 ? -2.686 -11.219 -15.608 1.00 68.88 127 PRO A CA 1
ATOM 1041 C C . PRO A 1 127 ? -1.633 -10.875 -16.674 1.00 68.88 127 PRO A C 1
ATOM 1043 O O . PRO A 1 127 ? -1.678 -9.779 -17.250 1.00 68.88 127 PRO A O 1
ATOM 1046 N N . PRO A 1 128 ? -0.647 -11.759 -16.910 1.00 61.53 128 PRO A N 1
ATOM 1047 C CA . PRO A 1 128 ? 0.371 -11.520 -17.920 1.00 61.53 128 PRO A CA 1
ATOM 1048 C C . PRO A 1 128 ? -0.307 -11.216 -19.257 1.00 61.53 128 PRO A C 1
ATOM 1050 O O . PRO A 1 128 ? -1.248 -11.900 -19.658 1.00 61.53 128 PRO A O 1
ATOM 1053 N N . ALA A 1 129 ? 0.152 -10.157 -19.928 1.00 55.97 129 ALA A N 1
ATOM 1054 C CA . ALA A 1 129 ? -0.367 -9.787 -21.238 1.00 55.97 129 ALA A CA 1
ATOM 1055 C C . ALA A 1 129 ? -0.314 -11.006 -22.171 1.00 55.97 129 ALA A C 1
ATOM 1057 O O . ALA A 1 129 ? 0.716 -11.681 -22.228 1.00 55.97 129 ALA A O 1
ATOM 1058 N N . ALA A 1 130 ? -1.393 -11.255 -22.921 1.00 55.28 130 ALA A N 1
ATOM 1059 C CA . ALA A 1 130 ? -1.529 -12.417 -23.807 1.00 55.28 130 ALA A CA 1
ATOM 1060 C C . ALA A 1 130 ? -0.366 -12.572 -24.811 1.00 55.28 130 ALA A C 1
ATOM 1062 O O . ALA A 1 130 ? -0.075 -13.671 -25.260 1.00 55.28 130 ALA A O 1
ATOM 1063 N N . ILE A 1 131 ? 0.363 -11.488 -25.095 1.00 55.59 131 ILE A N 1
ATOM 1064 C CA . ILE A 1 131 ? 1.543 -11.453 -25.973 1.00 55.59 131 ILE A CA 1
ATOM 1065 C C . ILE A 1 131 ? 2.770 -12.173 -25.366 1.00 55.59 131 ILE A C 1
ATOM 1067 O O . ILE A 1 131 ? 3.709 -12.493 -26.087 1.00 55.59 131 ILE A O 1
ATOM 1071 N N . ARG A 1 132 ? 2.788 -12.467 -24.055 1.00 48.19 132 ARG A N 1
ATOM 1072 C CA . ARG A 1 132 ? 3.831 -13.303 -23.422 1.00 48.19 132 ARG A CA 1
ATOM 1073 C C . ARG A 1 132 ? 3.535 -14.805 -23.475 1.00 48.19 132 ARG A C 1
ATOM 1075 O O . ARG A 1 132 ? 4.349 -15.582 -22.981 1.00 48.19 132 ARG A O 1
ATOM 1082 N N . VAL A 1 133 ? 2.411 -15.221 -24.065 1.00 49.41 133 VAL A N 1
ATOM 1083 C CA . VAL A 1 133 ? 2.232 -16.611 -24.497 1.00 49.41 133 VAL A CA 1
ATOM 1084 C C . VAL A 1 133 ? 3.027 -16.738 -25.787 1.00 49.41 133 VAL A C 1
ATOM 1086 O O . VAL A 1 133 ? 2.564 -16.352 -26.857 1.00 49.41 133 VAL A O 1
ATOM 1089 N N . LEU A 1 134 ? 4.284 -17.151 -25.645 1.00 44.59 134 LEU A N 1
ATOM 1090 C CA . LEU A 1 134 ? 5.182 -17.414 -26.758 1.00 44.59 134 LEU A CA 1
ATOM 1091 C C . LEU A 1 134 ? 4.458 -18.286 -27.791 1.00 44.59 134 LEU A C 1
ATOM 1093 O O . LEU A 1 134 ? 3.993 -19.379 -27.475 1.00 44.59 134 LEU A O 1
ATOM 1097 N N . LEU A 1 135 ? 4.371 -17.767 -29.016 1.00 43.44 135 LEU A N 1
ATOM 1098 C CA . LEU A 1 135 ? 4.285 -18.578 -30.222 1.00 43.44 135 LEU A CA 1
ATOM 1099 C C . LEU A 1 135 ? 5.441 -19.586 -30.142 1.00 43.44 135 LEU A C 1
ATOM 1101 O O . LEU A 1 135 ? 6.604 -19.188 -30.238 1.00 43.44 135 LEU A O 1
ATOM 1105 N N . HIS A 1 136 ? 5.105 -20.838 -29.837 1.00 42.25 136 HIS A N 1
ATOM 1106 C CA . HIS A 1 136 ? 5.993 -21.984 -30.005 1.00 42.25 136 HIS A CA 1
ATOM 1107 C C . HIS A 1 136 ? 6.260 -22.230 -31.489 1.00 42.25 136 HIS A C 1
ATOM 1109 O O . HIS A 1 136 ? 5.321 -22.022 -32.293 1.00 42.25 136 HIS A O 1
#

pLDDT: mean 72.53, std 14.78, range [42.25, 93.38]